Protein AF-A0A0V0ZV64-F1 (afdb_monomer)

Sequence (110 aa):
MDPNPSVPPKVDTDSDESIGQSPQPSAKTSPEELRRPLRNRFPNRNIFNSDFLLFQAQVREQSDPISYEEAVNRPDAKEWLKAINEELASHRENQSWEPAVLPPHKKAIK

Structure (mmCIF, N/CA/C/O backbone):
data_AF-A0A0V0ZV64-F1
#
_entry.id   AF-A0A0V0ZV64-F1
#
loop_
_atom_site.group_PDB
_atom_site.id
_atom_site.type_symbol
_atom_site.label_atom_id
_atom_site.label_alt_id
_atom_site.label_comp_id
_atom_site.label_asym_id
_atom_site.label_entity_id
_atom_site.label_seq_id
_atom_site.pdbx_PDB_ins_code
_atom_site.Cartn_x
_atom_site.Cartn_y
_atom_site.Cartn_z
_atom_site.occupancy
_atom_site.B_iso_or_equiv
_atom_site.auth_seq_id
_atom_site.auth_comp_id
_atom_site.auth_asym_id
_atom_site.auth_atom_id
_atom_site.pdbx_PDB_model_num
ATOM 1 N N . MET A 1 1 ? 70.445 14.990 29.273 1.00 47.34 1 MET A N 1
ATOM 2 C CA . MET A 1 1 ? 69.051 14.836 29.760 1.00 47.34 1 MET A CA 1
ATOM 3 C C . MET A 1 1 ? 68.648 13.450 29.318 1.00 47.34 1 MET A C 1
ATOM 5 O O . MET A 1 1 ? 68.118 13.276 28.229 1.00 47.34 1 MET A O 1
ATOM 9 N N . ASP A 1 2 ? 69.093 12.475 30.098 1.00 42.00 2 ASP A N 1
ATOM 10 C CA . ASP A 1 2 ? 69.298 11.084 29.685 1.00 42.00 2 ASP A CA 1
ATOM 11 C C . ASP A 1 2 ? 68.324 10.168 30.465 1.00 42.00 2 ASP A C 1
ATOM 13 O O . ASP A 1 2 ? 67.618 10.649 31.352 1.00 42.00 2 ASP A O 1
ATOM 17 N N . PRO A 1 3 ? 68.193 8.878 30.119 1.00 50.47 3 PRO A N 1
ATOM 18 C CA . PRO A 1 3 ? 67.095 8.397 29.290 1.00 50.47 3 PRO A CA 1
ATOM 19 C C . PRO A 1 3 ? 66.360 7.210 29.957 1.00 50.47 3 PRO A C 1
ATOM 21 O O . PRO A 1 3 ? 66.758 6.694 30.996 1.00 50.47 3 PRO A O 1
ATOM 24 N N . ASN A 1 4 ? 65.283 6.735 29.332 1.00 48.31 4 ASN A N 1
ATOM 25 C CA . ASN A 1 4 ? 64.759 5.369 29.529 1.00 48.31 4 ASN A CA 1
ATOM 26 C C . ASN A 1 4 ? 65.832 4.356 29.038 1.00 48.31 4 ASN A C 1
ATOM 28 O O . ASN A 1 4 ? 66.405 4.673 27.987 1.00 48.31 4 ASN A O 1
ATOM 32 N N . PRO A 1 5 ? 66.144 3.190 29.677 1.00 54.75 5 PRO A N 1
ATOM 33 C CA . PRO A 1 5 ? 65.243 2.012 29.762 1.00 54.75 5 PRO A CA 1
ATOM 34 C C . PRO A 1 5 ? 65.455 0.976 30.925 1.00 54.75 5 PRO A C 1
ATOM 36 O O . PRO A 1 5 ? 66.456 0.989 31.629 1.00 54.75 5 PRO A O 1
ATOM 39 N N . SER A 1 6 ? 64.528 0.001 31.020 1.00 43.72 6 SER A N 1
ATOM 40 C CA . SER A 1 6 ? 64.681 -1.421 31.461 1.00 43.72 6 SER A CA 1
ATOM 41 C C . SER A 1 6 ? 64.992 -1.841 32.932 1.00 43.72 6 SER A C 1
ATOM 43 O O . SER A 1 6 ? 66.140 -1.903 33.344 1.00 43.72 6 SER A O 1
ATOM 45 N N . VAL A 1 7 ? 63.932 -2.242 33.668 1.00 50.00 7 VAL A N 1
ATOM 46 C CA . VAL A 1 7 ? 63.630 -3.511 34.430 1.00 50.00 7 VAL A CA 1
ATOM 47 C C . VAL A 1 7 ? 64.783 -4.531 34.704 1.00 50.00 7 VAL A C 1
ATOM 49 O O . VAL A 1 7 ? 65.562 -4.754 33.780 1.00 50.00 7 VAL A O 1
ATOM 52 N N . PRO A 1 8 ? 64.745 -5.425 35.744 1.00 66.38 8 PRO A N 1
ATOM 53 C CA . PRO A 1 8 ? 64.542 -5.385 37.224 1.00 66.38 8 PRO A CA 1
ATOM 54 C C . PRO A 1 8 ? 65.747 -6.091 37.970 1.00 66.38 8 PRO A C 1
ATOM 56 O O . PRO A 1 8 ? 66.745 -6.349 37.298 1.00 66.38 8 PRO A O 1
ATOM 59 N N . PRO A 1 9 ? 65.754 -6.451 39.290 1.00 50.19 9 PRO A N 1
ATOM 60 C CA . PRO A 1 9 ? 65.175 -7.735 39.753 1.00 50.19 9 PRO A CA 1
ATOM 61 C C . PRO A 1 9 ? 64.731 -7.820 41.246 1.00 50.19 9 PRO A C 1
ATOM 63 O O . PRO A 1 9 ? 64.884 -6.904 42.047 1.00 50.19 9 PRO A O 1
ATOM 66 N N . LYS A 1 10 ? 64.150 -8.988 41.553 1.00 52.50 10 LYS A N 1
ATOM 67 C CA . LYS A 1 10 ? 63.646 -9.562 42.816 1.00 52.50 10 LYS A CA 1
ATOM 68 C C . LYS A 1 10 ? 64.667 -9.599 43.965 1.00 52.50 10 LYS A C 1
ATOM 70 O O . LYS A 1 10 ? 65.838 -9.818 43.684 1.00 52.50 10 LYS A O 1
ATOM 75 N N . VAL A 1 11 ? 64.194 -9.592 45.217 1.00 53.03 11 VAL A N 1
ATOM 76 C CA . VAL A 1 11 ? 64.730 -10.466 46.284 1.00 53.03 11 VAL A CA 1
ATOM 77 C C . VAL A 1 11 ? 63.724 -10.648 47.420 1.00 53.03 11 VAL A C 1
ATOM 79 O O . VAL A 1 11 ? 63.108 -9.70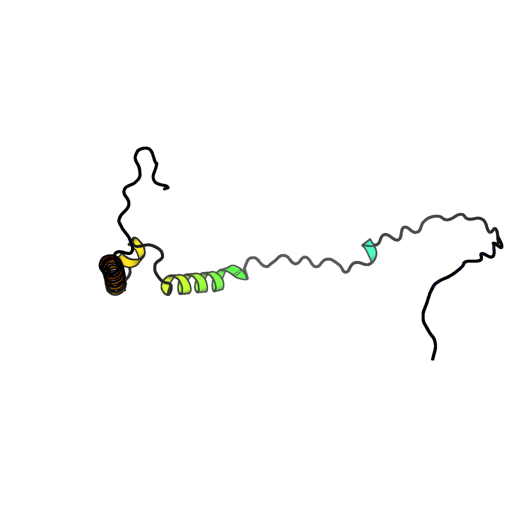0 47.901 1.00 53.03 11 VAL A O 1
ATOM 82 N N . ASP A 1 12 ? 63.586 -11.914 47.784 1.00 54.44 12 ASP A N 1
ATOM 83 C CA . ASP A 1 12 ? 62.734 -12.505 48.799 1.00 54.44 12 ASP A CA 1
ATOM 84 C C . ASP A 1 12 ? 63.301 -12.293 50.216 1.00 54.44 12 ASP A C 1
ATOM 86 O O . ASP A 1 12 ? 64.516 -12.275 50.418 1.00 54.44 12 A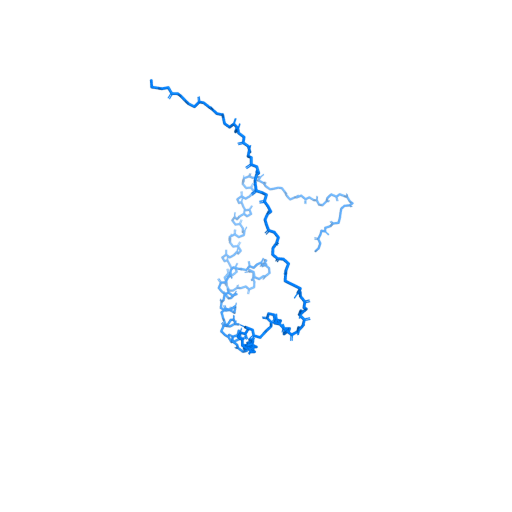SP A O 1
ATOM 90 N N . THR A 1 13 ? 62.440 -12.154 51.224 1.00 48.56 13 THR A N 1
ATOM 91 C CA . THR A 1 13 ? 62.774 -12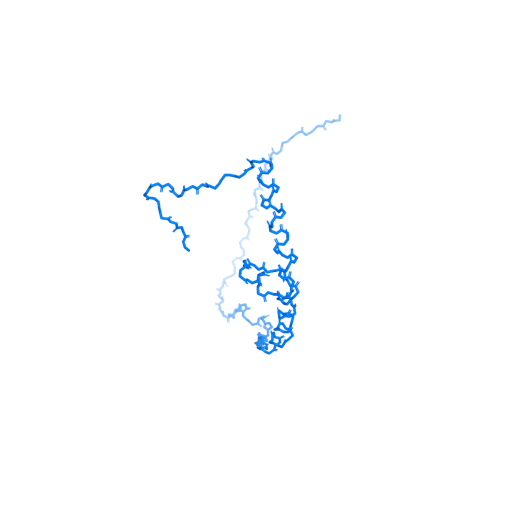.432 52.639 1.00 48.56 13 THR A CA 1
ATOM 92 C C . THR A 1 13 ? 61.459 -12.784 53.334 1.00 48.56 13 THR A C 1
ATOM 94 O O . THR A 1 13 ? 60.592 -11.933 53.497 1.00 48.56 13 THR A O 1
ATOM 97 N N . ASP A 1 14 ? 61.087 -14.058 53.300 1.00 37.75 14 ASP A N 1
ATOM 98 C CA . ASP A 1 14 ? 61.396 -15.104 54.287 1.00 37.75 14 ASP A CA 1
ATOM 99 C C . ASP A 1 14 ? 60.642 -14.911 55.613 1.00 37.75 14 ASP A C 1
ATOM 101 O O . ASP A 1 14 ? 60.977 -14.074 56.446 1.00 37.75 14 ASP A O 1
ATOM 105 N N . SER A 1 15 ? 59.540 -15.655 55.694 1.00 50.09 15 SER A N 1
ATOM 106 C CA . SER A 1 15 ? 59.083 -16.463 56.824 1.00 50.09 15 SER A CA 1
ATOM 107 C C . SER A 1 15 ? 59.537 -16.048 58.231 1.00 50.09 15 SER A C 1
ATOM 109 O O . SER A 1 15 ? 60.678 -16.278 58.618 1.00 50.09 15 SER A O 1
ATOM 111 N N . ASP A 1 16 ? 58.582 -15.618 59.060 1.00 46.97 16 ASP A N 1
ATOM 112 C CA . ASP A 1 16 ? 58.548 -16.114 60.436 1.00 46.97 16 ASP A CA 1
ATOM 113 C C . ASP A 1 16 ? 57.158 -16.678 60.742 1.00 46.97 16 ASP A C 1
ATOM 115 O O . ASP A 1 16 ? 56.112 -16.057 60.529 1.00 46.97 16 ASP A O 1
ATOM 119 N N . GLU A 1 17 ? 57.187 -17.933 61.154 1.00 41.38 17 GLU A N 1
ATOM 120 C CA . GLU A 1 17 ? 56.080 -18.834 61.384 1.00 41.38 17 GLU A CA 1
ATOM 121 C C . GLU A 1 17 ? 55.633 -18.661 62.838 1.00 41.38 17 GLU A C 1
ATOM 123 O O . GLU A 1 17 ? 56.276 -19.151 63.761 1.00 41.38 17 GLU A O 1
ATOM 128 N N . SER A 1 18 ? 54.502 -17.991 63.076 1.00 43.94 18 SER A N 1
ATOM 129 C CA . SER A 1 18 ? 53.805 -18.136 64.357 1.00 43.94 18 SER A CA 1
ATOM 130 C C . SER A 1 18 ? 52.713 -19.188 64.201 1.00 43.94 18 SER A C 1
ATOM 132 O O . SER A 1 18 ? 51.600 -18.912 63.750 1.00 43.94 18 SER A O 1
ATOM 134 N N . ILE A 1 19 ? 53.069 -20.429 64.543 1.00 45.75 19 ILE A N 1
ATOM 135 C CA . ILE A 1 19 ? 52.133 -21.538 64.721 1.00 45.75 19 ILE A CA 1
ATOM 136 C C . ILE A 1 19 ? 51.121 -21.167 65.812 1.00 45.75 19 ILE A C 1
ATOM 138 O O . ILE A 1 19 ? 51.453 -21.060 66.991 1.00 45.75 19 ILE A O 1
ATOM 142 N N . GLY A 1 20 ? 49.856 -21.068 65.413 1.00 37.91 20 GLY A N 1
ATOM 143 C CA . GLY A 1 20 ? 48.698 -21.122 66.297 1.00 37.91 20 GLY A CA 1
ATOM 144 C C . GLY A 1 20 ? 47.624 -21.997 65.658 1.00 37.91 20 GLY A C 1
ATOM 145 O O . GLY A 1 20 ? 46.958 -21.583 64.715 1.00 37.91 20 GLY A O 1
ATOM 146 N N . GLN A 1 21 ? 47.500 -23.232 66.140 1.00 37.16 21 GLN A N 1
ATOM 147 C CA . GLN A 1 21 ? 46.541 -24.251 65.704 1.00 37.16 21 GLN A CA 1
ATOM 148 C C . GLN A 1 21 ? 45.091 -23.743 65.567 1.00 37.16 21 GLN A C 1
ATOM 150 O O . GLN A 1 21 ? 44.513 -23.188 66.497 1.00 37.16 21 GLN A O 1
ATOM 155 N N . SER A 1 22 ? 44.487 -24.050 64.414 1.00 44.38 22 SER A N 1
ATOM 156 C CA . SER A 1 22 ? 43.033 -24.111 64.177 1.00 44.38 22 SER A CA 1
ATOM 157 C C . SER A 1 22 ? 42.396 -25.206 65.060 1.00 44.38 22 SER A C 1
ATOM 159 O O . SER A 1 22 ? 43.077 -26.196 65.349 1.00 44.38 22 SER A O 1
ATOM 161 N N . PRO A 1 23 ? 41.118 -25.094 65.483 1.00 41.03 23 PRO A N 1
ATOM 162 C CA . PRO A 1 23 ? 40.015 -25.481 64.596 1.00 41.03 23 PRO A CA 1
ATOM 163 C C . PRO A 1 23 ? 38.787 -24.550 64.643 1.00 41.03 23 PRO A C 1
ATOM 165 O O . PRO A 1 23 ? 38.218 -24.260 65.693 1.00 41.03 23 PRO A O 1
ATOM 168 N N . GLN A 1 24 ? 38.299 -24.186 63.456 1.00 45.62 24 GLN A N 1
ATOM 169 C CA . GLN A 1 24 ? 36.895 -23.819 63.217 1.00 45.62 24 GLN A CA 1
ATOM 170 C C . GLN A 1 24 ? 35.969 -24.997 63.625 1.00 45.62 24 GLN A C 1
ATOM 172 O O . GLN A 1 24 ? 36.416 -26.146 63.562 1.00 45.62 24 GLN A O 1
ATOM 177 N N . PRO A 1 25 ? 34.669 -24.787 63.940 1.00 48.06 25 PRO A N 1
ATOM 178 C CA . PRO A 1 25 ? 33.720 -24.742 62.822 1.00 48.06 25 PRO A CA 1
ATOM 179 C C . PRO A 1 25 ? 32.432 -23.911 63.015 1.00 48.06 25 PRO A C 1
ATOM 181 O O . PRO A 1 25 ? 31.882 -23.763 64.099 1.00 48.06 25 PRO A O 1
ATOM 184 N N . SER A 1 26 ? 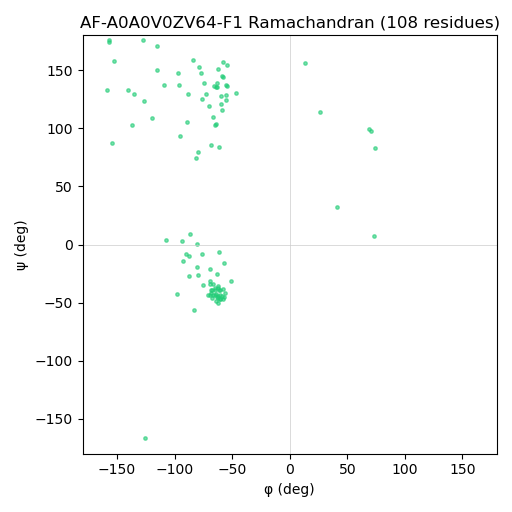31.873 -23.545 61.857 1.00 49.72 26 SER A N 1
ATOM 185 C CA . SER A 1 26 ? 30.440 -23.354 61.584 1.00 49.72 26 SER A CA 1
ATOM 186 C C . SER A 1 26 ? 29.738 -22.109 62.131 1.00 49.72 26 SER A C 1
ATOM 188 O O . SER A 1 26 ? 28.916 -22.180 63.037 1.00 49.72 26 SER A O 1
ATOM 190 N N . ALA A 1 27 ? 29.864 -21.010 61.390 1.00 49.34 27 ALA A N 1
ATOM 191 C CA . ALA A 1 27 ? 28.681 -20.231 61.038 1.00 49.34 27 ALA A CA 1
ATOM 192 C C . ALA A 1 27 ? 28.590 -20.209 59.510 1.00 49.34 27 ALA A C 1
ATOM 194 O O . ALA A 1 27 ? 29.438 -19.639 58.827 1.00 49.34 27 ALA A O 1
ATOM 195 N N . LYS A 1 28 ? 27.599 -20.924 58.974 1.00 49.22 28 LYS A N 1
ATOM 196 C CA . LYS A 1 28 ? 27.270 -20.946 57.549 1.00 49.22 28 LYS A CA 1
ATOM 197 C C . LYS A 1 28 ? 26.718 -19.572 57.168 1.00 49.22 28 LYS A C 1
ATOM 199 O O . LYS A 1 28 ? 25.509 -19.382 57.174 1.00 49.22 28 LYS A O 1
ATOM 204 N N . THR A 1 29 ? 27.574 -18.611 56.844 1.00 53.22 29 THR A N 1
ATOM 205 C CA . THR A 1 29 ? 27.139 -17.351 56.232 1.00 53.22 29 THR A CA 1
ATOM 206 C C . THR A 1 29 ? 26.900 -17.593 54.746 1.00 53.22 29 THR A C 1
ATOM 208 O O . THR A 1 29 ? 27.737 -17.339 53.883 1.00 53.22 29 THR A O 1
ATOM 211 N N . SER A 1 30 ? 25.736 -18.174 54.456 1.00 58.34 30 SER A N 1
ATOM 212 C CA . SER A 1 30 ? 25.195 -18.230 53.102 1.00 58.34 30 SER A CA 1
ATOM 213 C C . SER A 1 30 ? 24.866 -16.801 52.637 1.00 58.34 30 SER A C 1
ATOM 215 O O . SER A 1 30 ? 24.258 -16.055 53.405 1.00 58.34 30 SER A O 1
ATOM 217 N N . PRO A 1 31 ? 25.186 -16.402 51.392 1.00 57.38 31 PRO A N 1
ATOM 218 C CA . PRO A 1 31 ? 24.853 -15.077 50.847 1.00 57.38 31 PRO A CA 1
ATOM 219 C C . PRO A 1 31 ? 23.345 -14.769 50.770 1.00 57.38 31 PRO A C 1
ATOM 221 O O . PRO A 1 31 ? 22.957 -13.665 50.388 1.00 57.38 31 PRO A O 1
ATOM 224 N N . GLU A 1 32 ? 22.493 -15.751 51.070 1.00 57.97 32 GLU A N 1
ATOM 225 C CA . GLU A 1 32 ? 21.043 -15.686 50.888 1.00 57.97 32 GLU A CA 1
ATOM 226 C C . GLU A 1 32 ? 20.356 -14.709 51.862 1.00 57.97 32 GLU A C 1
ATOM 228 O O . GLU A 1 32 ? 19.394 -14.044 51.483 1.00 57.97 32 GLU A O 1
ATOM 233 N N . GLU A 1 33 ? 20.880 -14.535 53.080 1.00 58.00 33 GLU A N 1
ATOM 234 C CA . GLU A 1 33 ? 20.241 -13.713 54.129 1.00 58.00 33 GLU A CA 1
ATOM 235 C C . GLU A 1 33 ? 20.388 -12.192 53.925 1.00 58.00 33 GLU A C 1
ATOM 237 O O . GLU A 1 33 ? 19.736 -11.406 54.609 1.00 58.00 33 GLU A O 1
ATOM 242 N N . LEU A 1 34 ? 21.191 -11.752 52.950 1.00 56.09 34 LEU A N 1
ATOM 243 C CA . LEU A 1 34 ? 21.402 -10.330 52.633 1.00 56.09 34 LEU A CA 1
ATOM 244 C C . LEU A 1 34 ? 20.461 -9.804 51.536 1.00 56.09 34 LEU A C 1
ATOM 246 O O . LEU A 1 34 ? 20.567 -8.647 51.111 1.00 56.09 34 LEU A O 1
ATOM 250 N N . ARG A 1 35 ? 19.535 -10.634 51.037 1.00 69.31 35 ARG A N 1
ATOM 251 C CA . ARG A 1 35 ? 18.626 -10.242 49.956 1.00 69.31 35 ARG A CA 1
ATOM 252 C C . ARG A 1 35 ? 17.356 -9.589 50.488 1.00 69.31 35 ARG A C 1
ATOM 254 O O . ARG A 1 35 ? 16.642 -10.121 51.330 1.00 69.31 35 ARG A O 1
ATOM 261 N N . ARG A 1 36 ? 17.040 -8.420 49.921 1.00 72.19 36 ARG A N 1
ATOM 262 C CA . ARG A 1 36 ? 15.743 -7.754 50.099 1.00 72.19 36 ARG A CA 1
ATOM 263 C C . ARG A 1 36 ? 14.625 -8.726 49.689 1.00 72.19 36 ARG A C 1
ATOM 265 O O . ARG A 1 36 ? 14.777 -9.358 48.642 1.00 72.19 36 ARG A O 1
ATOM 272 N N . PRO A 1 37 ? 13.514 -8.825 50.444 1.00 74.94 37 PRO A N 1
ATOM 273 C CA . PRO A 1 37 ? 12.434 -9.747 50.118 1.00 74.94 37 PRO A CA 1
ATOM 274 C C . PRO A 1 37 ? 11.940 -9.491 48.695 1.00 74.94 37 PRO A C 1
ATOM 276 O O . PRO A 1 37 ? 11.653 -8.349 48.311 1.00 74.94 37 PRO A O 1
ATOM 279 N N . LEU A 1 38 ? 11.883 -10.562 47.903 1.00 73.44 38 LEU A N 1
ATOM 280 C CA . LEU A 1 38 ? 11.433 -10.515 46.522 1.00 73.44 38 LEU A CA 1
ATOM 281 C C . LEU A 1 38 ? 9.958 -10.096 46.537 1.00 73.44 38 LEU A C 1
ATOM 283 O O . LEU A 1 38 ? 9.077 -10.868 46.904 1.00 73.44 38 LEU A O 1
ATOM 287 N N . ARG A 1 39 ? 9.670 -8.834 46.199 1.00 72.44 39 ARG A N 1
ATOM 288 C CA . ARG A 1 39 ? 8.285 -8.401 45.994 1.00 72.44 39 ARG A CA 1
ATOM 289 C C . ARG A 1 39 ? 7.716 -9.253 44.865 1.00 72.44 39 ARG A C 1
ATOM 291 O O . ARG A 1 39 ? 8.244 -9.186 43.756 1.00 72.44 39 ARG A O 1
ATOM 298 N N . ASN A 1 40 ? 6.634 -9.988 45.130 1.00 70.81 40 ASN A N 1
ATOM 299 C CA . ASN A 1 40 ? 5.829 -10.638 44.097 1.00 70.81 40 ASN A CA 1
ATOM 300 C C . ASN A 1 40 ? 5.254 -9.563 43.163 1.00 70.81 40 ASN A C 1
ATOM 302 O O . ASN A 1 40 ? 4.139 -9.077 43.342 1.00 70.81 40 ASN A O 1
ATOM 306 N N . ARG A 1 41 ? 6.045 -9.150 42.171 1.00 66.81 41 ARG A N 1
ATOM 307 C CA . ARG A 1 41 ? 5.601 -8.323 41.054 1.00 66.81 41 ARG A CA 1
ATOM 308 C C . ARG A 1 41 ? 4.937 -9.248 40.046 1.00 66.81 41 ARG A C 1
ATOM 310 O O . ARG A 1 41 ? 5.522 -9.565 39.017 1.00 66.81 41 ARG A O 1
ATOM 317 N N . PHE A 1 42 ? 3.727 -9.703 40.349 1.00 66.88 42 PHE A N 1
ATOM 318 C CA . PHE A 1 42 ? 2.883 -10.227 39.286 1.00 66.88 42 PHE A CA 1
ATOM 319 C C . PHE A 1 42 ? 2.456 -9.034 38.427 1.00 66.88 42 PHE A C 1
ATOM 321 O O . PHE A 1 42 ? 1.860 -8.096 38.967 1.00 66.88 42 PHE A O 1
ATOM 328 N N . PRO A 1 43 ? 2.793 -9.004 37.125 1.00 65.69 43 PRO A N 1
ATOM 329 C CA . PRO A 1 43 ? 2.293 -7.958 36.252 1.00 65.69 43 PRO A CA 1
ATOM 330 C C . PRO A 1 43 ? 0.768 -8.038 36.259 1.00 65.69 43 PRO A C 1
ATOM 332 O O . PRO A 1 43 ? 0.178 -9.104 36.068 1.00 65.69 43 PRO A O 1
ATOM 335 N N . ASN A 1 44 ? 0.123 -6.910 36.537 1.00 65.38 44 ASN A N 1
ATOM 336 C CA . ASN A 1 44 ? -1.325 -6.839 36.545 1.00 65.38 44 ASN A CA 1
ATOM 337 C C . ASN A 1 44 ? -1.805 -7.052 35.099 1.00 65.38 44 ASN A C 1
ATOM 339 O O . ASN A 1 44 ? -1.569 -6.204 34.238 1.00 65.38 44 ASN A O 1
ATOM 343 N N . ARG A 1 45 ? -2.433 -8.206 34.821 1.00 63.81 45 ARG A N 1
ATOM 344 C CA . ARG A 1 45 ? -2.864 -8.619 33.467 1.00 63.81 45 ARG A CA 1
ATOM 345 C C . ARG A 1 45 ? -3.797 -7.611 32.790 1.00 63.81 45 ARG A C 1
ATOM 347 O O . ARG A 1 45 ? -3.957 -7.704 31.583 1.00 63.81 45 ARG A O 1
ATOM 354 N N . ASN A 1 46 ? -4.383 -6.672 33.539 1.00 65.19 46 ASN A N 1
ATOM 355 C CA . ASN A 1 46 ? -5.319 -5.660 33.044 1.00 65.19 46 ASN A CA 1
ATOM 356 C C . ASN A 1 46 ? -4.688 -4.341 32.576 1.00 65.19 46 ASN A C 1
ATOM 358 O O . ASN A 1 46 ? -5.396 -3.541 31.979 1.00 65.19 46 ASN A O 1
ATOM 362 N N . ILE A 1 47 ? -3.389 -4.104 32.790 1.00 59.09 47 ILE A N 1
ATOM 363 C CA . ILE A 1 47 ? -2.746 -2.832 32.393 1.00 59.09 47 ILE A CA 1
ATOM 364 C C . ILE A 1 47 ? -2.634 -2.685 30.864 1.00 59.09 47 ILE A C 1
ATOM 366 O O . ILE A 1 47 ? -2.538 -1.575 30.357 1.00 59.09 47 ILE A O 1
ATOM 370 N N . PHE A 1 48 ? -2.686 -3.791 30.118 1.00 56.75 48 PHE A N 1
ATOM 371 C CA . PHE A 1 48 ? -2.434 -3.801 28.674 1.00 56.75 48 PHE A CA 1
ATOM 372 C C . PHE A 1 48 ? -3.680 -4.004 27.804 1.00 56.75 48 PHE A C 1
ATOM 374 O O . PHE A 1 48 ? -3.537 -4.127 26.594 1.00 56.75 48 PHE A O 1
ATOM 381 N N . ASN A 1 49 ? -4.889 -4.073 28.372 1.00 66.44 49 ASN A N 1
ATOM 382 C CA . ASN A 1 49 ? -6.015 -4.633 27.614 1.00 66.44 49 ASN A CA 1
ATOM 383 C C . ASN A 1 49 ? -6.922 -3.595 26.950 1.00 66.44 49 ASN A C 1
ATOM 385 O O . ASN A 1 49 ? -7.310 -3.815 25.815 1.00 66.44 49 ASN A O 1
ATOM 389 N N . SER A 1 50 ? -7.288 -2.482 27.591 1.00 74.56 50 SER A N 1
ATOM 390 C CA . SER A 1 50 ? -8.250 -1.547 26.977 1.00 74.56 50 SER A CA 1
ATOM 391 C C . SER A 1 50 ? -7.580 -0.586 26.000 1.00 74.56 50 SER A C 1
ATOM 393 O O . SER A 1 50 ? -7.934 -0.527 24.824 1.00 74.56 50 SER A O 1
ATOM 395 N N . ASP A 1 51 ? -6.579 0.140 26.484 1.00 81.00 51 ASP A N 1
ATOM 396 C CA . ASP A 1 51 ? -6.059 1.315 25.783 1.00 81.00 51 ASP A CA 1
ATOM 397 C C . ASP A 1 51 ? -5.200 0.901 24.589 1.00 81.00 51 ASP A C 1
ATOM 399 O O . ASP A 1 51 ? -5.239 1.523 23.531 1.00 81.00 51 ASP A O 1
ATOM 403 N N . PHE A 1 52 ? -4.479 -0.212 24.730 1.00 82.44 52 PHE A N 1
ATOM 404 C CA . PHE A 1 52 ? -3.698 -0.798 23.648 1.00 82.44 52 PHE A CA 1
ATOM 405 C C . PHE A 1 52 ? -4.584 -1.344 22.521 1.00 82.44 52 PHE A C 1
ATOM 407 O O . PHE A 1 52 ? -4.246 -1.175 21.351 1.00 82.44 52 PHE A O 1
ATOM 414 N N . LEU A 1 53 ? -5.725 -1.967 22.847 1.00 84.00 53 LEU A N 1
ATOM 415 C CA . LEU A 1 53 ? -6.667 -2.447 21.832 1.00 84.00 53 LEU A CA 1
ATOM 416 C C . LEU A 1 53 ? -7.336 -1.280 21.100 1.00 84.00 53 LEU A C 1
ATOM 418 O O . LEU A 1 53 ? -7.440 -1.321 19.876 1.00 84.00 53 LEU A O 1
ATOM 422 N N . LEU A 1 54 ? -7.721 -0.225 21.826 1.00 85.25 54 LEU A N 1
ATOM 423 C CA . LEU A 1 54 ? -8.273 0.990 21.227 1.00 85.25 54 LEU A CA 1
ATOM 424 C C . LEU A 1 54 ? -7.256 1.675 20.304 1.00 85.25 54 LEU A C 1
ATOM 426 O O . LEU A 1 54 ? -7.581 2.008 19.168 1.00 85.25 54 LEU A O 1
ATOM 430 N N . PHE A 1 55 ? -6.009 1.820 20.760 1.00 86.81 55 PHE A N 1
ATOM 431 C CA . PHE A 1 55 ? -4.916 2.344 19.943 1.00 86.81 55 PHE A CA 1
ATOM 432 C C . PHE A 1 55 ? -4.700 1.503 18.681 1.00 86.81 55 PHE A C 1
ATOM 434 O O . PHE A 1 55 ? -4.604 2.047 17.587 1.00 86.81 55 PHE A O 1
ATOM 441 N N . GLN A 1 56 ? -4.658 0.176 18.805 1.00 84.88 56 GLN A N 1
ATOM 442 C CA . GLN A 1 56 ? -4.431 -0.699 17.659 1.00 84.88 56 GLN A CA 1
ATOM 443 C C . GLN A 1 56 ? -5.574 -0.635 16.636 1.00 84.88 56 GLN A C 1
ATOM 445 O O . GLN A 1 56 ? -5.308 -0.676 15.436 1.00 84.88 56 GLN A O 1
ATOM 450 N N . ALA A 1 57 ? -6.823 -0.514 17.092 1.00 81.69 57 ALA A N 1
ATOM 451 C CA . ALA A 1 57 ? -7.974 -0.326 16.212 1.00 81.69 57 ALA A CA 1
ATOM 452 C C . ALA A 1 57 ? -7.884 1.009 15.457 1.00 81.69 57 ALA A C 1
ATOM 454 O O . ALA A 1 57 ? -7.960 1.020 14.231 1.00 81.69 57 ALA A O 1
ATOM 455 N N . GLN A 1 58 ? -7.604 2.103 16.172 1.00 84.25 58 GLN A N 1
ATOM 456 C CA . GLN A 1 58 ? -7.400 3.429 15.582 1.00 84.25 58 GLN A CA 1
ATOM 457 C C . GLN A 1 58 ? -6.278 3.417 14.531 1.00 84.25 58 GLN A C 1
ATOM 459 O O . GLN A 1 58 ? -6.438 3.953 13.438 1.00 84.25 58 GLN A O 1
ATOM 464 N N . VAL A 1 59 ? -5.144 2.781 14.846 1.00 84.50 59 VAL A N 1
ATOM 465 C CA . VAL A 1 59 ? -3.999 2.686 13.931 1.00 84.50 59 VAL A CA 1
ATOM 466 C C . VAL A 1 59 ? -4.357 1.889 12.682 1.00 84.50 59 VAL A C 1
ATOM 468 O O . VAL A 1 59 ? -3.996 2.320 11.599 1.00 84.50 59 VAL A O 1
ATOM 471 N N . ARG A 1 60 ? -5.083 0.771 12.801 1.00 77.88 60 ARG A N 1
ATOM 472 C CA . ARG A 1 60 ? -5.509 -0.030 11.637 1.00 77.88 60 ARG A CA 1
ATOM 473 C C . ARG A 1 60 ? -6.506 0.701 10.739 1.00 77.88 60 ARG A C 1
ATOM 475 O O . ARG A 1 60 ? -6.494 0.515 9.527 1.00 77.88 60 ARG A O 1
ATOM 482 N N . GLU A 1 61 ? -7.380 1.521 11.315 1.00 77.50 61 GLU A N 1
ATOM 483 C CA . GLU A 1 61 ? -8.300 2.338 10.520 1.00 77.50 61 GLU A CA 1
ATOM 484 C C . GLU A 1 61 ? -7.571 3.447 9.761 1.00 77.50 6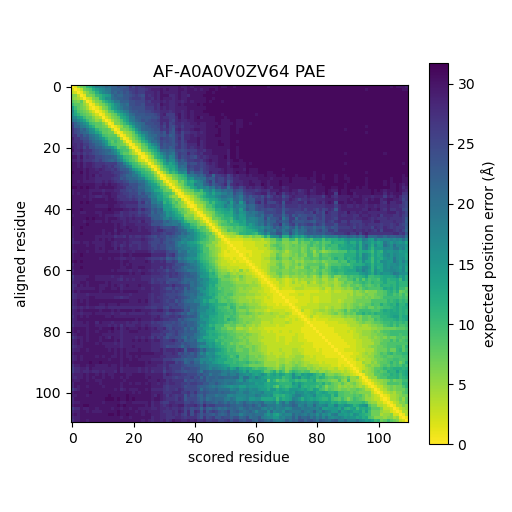1 GLU A C 1
ATOM 486 O O . GLU A 1 61 ? -7.964 3.768 8.642 1.00 77.50 61 GLU A O 1
ATOM 491 N N . GLN A 1 62 ? -6.508 4.006 10.338 1.00 79.12 62 GLN A N 1
ATOM 492 C CA . GLN A 1 62 ? -5.740 5.102 9.742 1.00 79.12 62 GLN A CA 1
ATOM 493 C C . GLN A 1 62 ? -4.541 4.642 8.904 1.00 79.12 62 GLN A C 1
ATOM 495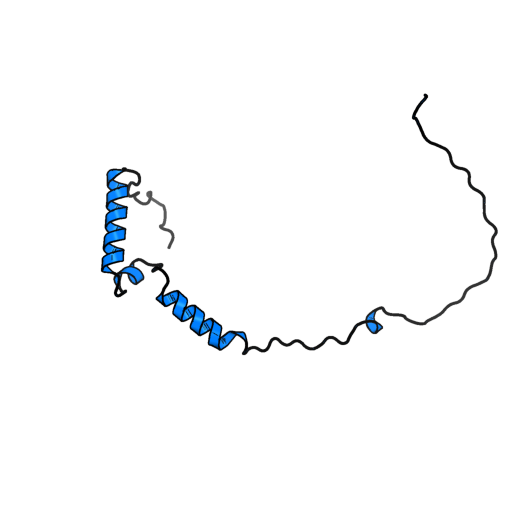 O O . GLN A 1 62 ? -3.969 5.455 8.185 1.00 79.12 62 GLN A O 1
ATOM 500 N N . SER A 1 63 ? -4.133 3.379 9.013 1.00 85.75 63 SER A N 1
ATOM 501 C CA . SER A 1 63 ? -3.005 2.836 8.263 1.00 85.75 63 SER A CA 1
ATOM 502 C C . SER A 1 63 ? -3.380 2.499 6.828 1.00 85.75 63 SER A C 1
ATOM 504 O O . SER A 1 63 ? -4.517 2.115 6.542 1.00 85.75 63 SER A O 1
ATOM 506 N N . ASP A 1 64 ? -2.373 2.543 5.964 1.00 87.44 64 ASP A N 1
ATOM 507 C CA . ASP A 1 64 ? -2.476 2.102 4.580 1.00 87.44 64 ASP A CA 1
ATOM 508 C C . ASP A 1 64 ? -2.881 0.617 4.490 1.00 87.44 64 ASP A C 1
ATOM 510 O O . ASP A 1 64 ? -2.474 -0.196 5.332 1.00 87.44 64 ASP A O 1
ATOM 514 N N . PRO A 1 65 ? -3.673 0.242 3.469 1.00 86.50 65 PRO A N 1
ATOM 515 C CA . PRO A 1 65 ? -4.067 -1.138 3.244 1.00 86.50 65 PRO A CA 1
ATOM 516 C C . PRO A 1 65 ? -2.842 -1.994 2.916 1.00 86.50 65 PRO A C 1
ATOM 518 O O . PRO A 1 65 ? -1.998 -1.627 2.099 1.00 86.50 65 PRO A O 1
ATOM 521 N N . ILE A 1 66 ? -2.762 -3.175 3.525 1.00 87.19 66 ILE A N 1
ATOM 522 C CA . ILE A 1 66 ? -1.618 -4.083 3.332 1.00 87.19 66 ILE A CA 1
ATOM 523 C C . ILE A 1 66 ? -1.849 -4.986 2.113 1.00 87.19 66 ILE A C 1
ATOM 525 O O . ILE A 1 66 ? -0.905 -5.445 1.470 1.00 87.19 66 ILE A O 1
ATOM 529 N N . SER A 1 67 ? -3.117 -5.249 1.788 1.00 88.75 67 SER A N 1
ATOM 530 C CA . SER A 1 67 ? -3.529 -6.085 0.661 1.00 88.75 67 SER A CA 1
ATOM 531 C C . SER A 1 67 ? -4.282 -5.274 -0.388 1.00 88.75 67 SER A C 1
ATOM 533 O O . SER A 1 67 ? -5.019 -4.345 -0.064 1.00 88.75 67 SER A O 1
ATOM 535 N N . TYR A 1 68 ? -4.174 -5.694 -1.650 1.00 87.62 68 TYR A N 1
ATOM 536 C CA . TYR A 1 68 ? -4.983 -5.148 -2.739 1.00 87.62 68 TYR A CA 1
ATOM 537 C C . TYR A 1 68 ? -6.486 -5.268 -2.452 1.00 87.62 68 TYR A C 1
ATOM 539 O O . TYR A 1 68 ? -7.239 -4.324 -2.670 1.00 87.62 68 TYR A O 1
ATOM 547 N N . GLU A 1 69 ? -6.926 -6.407 -1.910 1.00 89.56 69 GLU A N 1
ATOM 548 C CA . GLU A 1 69 ? -8.338 -6.611 -1.564 1.00 89.56 69 GLU A CA 1
ATOM 549 C C . GLU A 1 69 ? -8.804 -5.620 -0.496 1.00 89.56 69 GLU A C 1
ATOM 551 O O . GLU A 1 69 ? -9.922 -5.116 -0.556 1.00 89.56 69 GLU A O 1
ATOM 556 N N . GLU A 1 70 ? -7.944 -5.306 0.471 1.00 88.62 70 GLU A N 1
ATOM 557 C CA . GLU A 1 70 ? -8.240 -4.303 1.489 1.00 88.62 70 GLU A CA 1
ATOM 558 C C . GLU A 1 70 ? -8.320 -2.911 0.858 1.00 88.62 70 GLU A C 1
ATOM 560 O O . GLU A 1 70 ? -9.297 -2.201 1.075 1.00 88.62 70 GLU A O 1
ATOM 565 N N . ALA A 1 71 ? -7.363 -2.559 -0.003 1.00 88.50 71 ALA A N 1
ATOM 566 C CA . ALA A 1 71 ? -7.342 -1.276 -0.697 1.00 88.50 71 ALA A CA 1
ATOM 567 C C . ALA A 1 71 ? -8.608 -1.035 -1.535 1.00 88.50 71 ALA A C 1
ATOM 569 O O . ALA A 1 71 ? -9.128 0.074 -1.555 1.00 88.50 71 ALA A O 1
ATOM 570 N N . VAL A 1 72 ? -9.137 -2.070 -2.195 1.00 89.50 72 VAL A N 1
ATOM 571 C CA . VAL A 1 72 ? -10.329 -1.958 -3.057 1.00 89.50 72 VAL A CA 1
ATOM 572 C C . VAL A 1 72 ? -11.642 -1.937 -2.267 1.00 89.50 72 VAL A C 1
ATOM 574 O O . VAL A 1 72 ? -12.626 -1.365 -2.732 1.00 89.50 72 VAL A O 1
ATOM 577 N N . ASN A 1 73 ? -11.675 -2.532 -1.074 1.00 87.69 73 ASN A N 1
ATOM 578 C CA . ASN A 1 73 ? -12.883 -2.594 -0.246 1.00 87.69 73 ASN A CA 1
ATOM 579 C C . ASN A 1 73 ? -13.069 -1.375 0.673 1.00 87.69 73 ASN A C 1
ATOM 581 O O . ASN A 1 73 ? -14.124 -1.228 1.294 1.00 87.69 73 ASN A O 1
ATOM 585 N N . ARG A 1 74 ? -12.064 -0.503 0.782 1.00 85.81 74 ARG A N 1
ATOM 586 C CA . ARG A 1 74 ? -12.114 0.696 1.622 1.00 85.81 74 ARG A CA 1
ATOM 587 C C . ARG A 1 74 ? -12.794 1.882 0.915 1.00 85.81 74 ARG A C 1
ATOM 589 O O . ARG A 1 74 ? -12.887 1.916 -0.312 1.00 85.81 74 ARG A O 1
ATOM 596 N N . PRO A 1 75 ? -13.292 2.885 1.662 1.00 86.19 75 PRO A N 1
ATOM 597 C CA . PRO A 1 75 ? -13.951 4.054 1.067 1.00 86.19 75 PRO A CA 1
ATOM 598 C C . PRO A 1 75 ? -13.023 4.906 0.181 1.00 86.19 75 PRO A C 1
ATOM 600 O O . PRO A 1 75 ? -13.492 5.572 -0.741 1.00 86.19 75 PRO A O 1
ATOM 603 N N . ASP A 1 76 ? -11.717 4.859 0.433 1.00 88.06 76 ASP A N 1
ATOM 604 C CA . ASP A 1 76 ? -10.641 5.519 -0.315 1.00 88.06 76 ASP A CA 1
ATOM 605 C C . ASP A 1 76 ? -10.133 4.686 -1.511 1.00 88.06 76 ASP A C 1
ATOM 607 O O . ASP A 1 76 ? -9.174 5.072 -2.178 1.00 88.06 76 ASP A O 1
ATOM 611 N N . ALA A 1 77 ? -10.808 3.583 -1.863 1.00 89.75 77 ALA A N 1
ATOM 612 C CA . ALA A 1 77 ? -10.399 2.673 -2.938 1.00 89.75 77 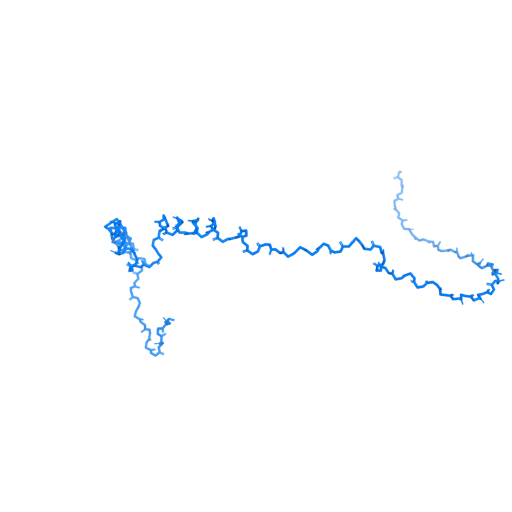ALA A CA 1
ATOM 613 C C . ALA A 1 77 ? -10.102 3.354 -4.277 1.00 89.75 77 ALA A C 1
ATOM 615 O O . ALA A 1 77 ? -9.253 2.897 -5.037 1.00 89.75 77 ALA A O 1
ATOM 616 N N . LYS A 1 78 ? -10.786 4.458 -4.593 1.00 91.81 78 LYS A N 1
ATOM 617 C CA . LYS A 1 78 ? -10.545 5.208 -5.834 1.00 91.81 78 LYS A CA 1
ATOM 618 C C . LYS A 1 78 ? -9.153 5.833 -5.872 1.00 91.81 78 LYS A C 1
ATOM 620 O O . LYS A 1 78 ? -8.535 5.846 -6.934 1.00 91.81 78 LYS A O 1
ATOM 625 N N . GLU A 1 79 ? -8.679 6.350 -4.743 1.00 91.94 79 GLU A N 1
ATOM 626 C CA . G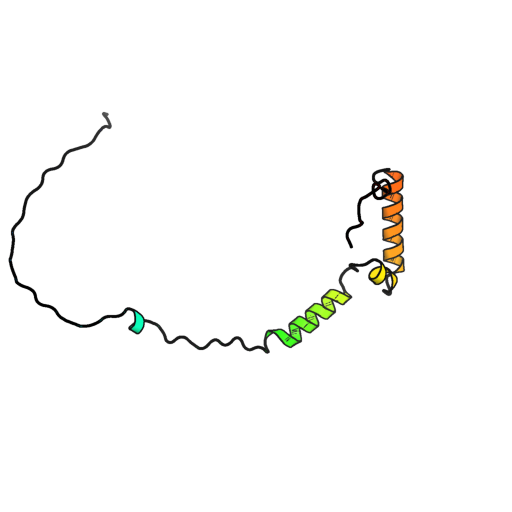LU A 1 79 ? -7.352 6.957 -4.635 1.00 91.94 79 GLU A CA 1
ATOM 627 C C . GLU A 1 79 ? -6.277 5.878 -4.717 1.00 91.94 79 GLU A C 1
ATOM 629 O O . GLU A 1 79 ? -5.344 6.006 -5.508 1.00 91.94 79 GLU A O 1
ATOM 634 N N . TRP A 1 80 ? -6.484 4.756 -4.023 1.00 93.44 80 TRP A N 1
ATOM 635 C CA . TRP A 1 80 ? -5.600 3.596 -4.114 1.00 93.44 80 TRP A CA 1
ATOM 636 C C . TRP A 1 80 ? -5.525 3.025 -5.528 1.00 93.44 80 TRP A C 1
ATOM 638 O O . TRP A 1 80 ? -4.435 2.813 -6.050 1.00 93.44 80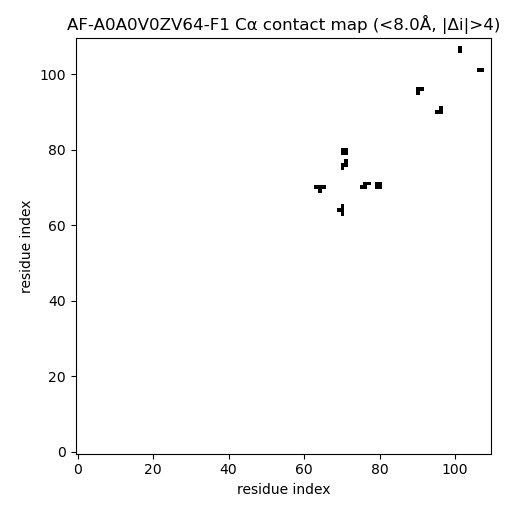 TRP A O 1
ATOM 648 N N . LEU A 1 81 ? -6.663 2.836 -6.199 1.00 92.69 81 LEU A N 1
ATOM 649 C CA . LEU A 1 81 ? -6.693 2.365 -7.585 1.00 92.69 81 LEU A CA 1
ATOM 650 C C . LEU A 1 81 ? -5.989 3.335 -8.532 1.00 92.69 81 LEU A C 1
ATOM 652 O O . LEU A 1 81 ? -5.298 2.899 -9.452 1.00 92.69 81 LEU A O 1
ATOM 656 N N . LYS A 1 82 ? -6.149 4.644 -8.320 1.00 94.44 82 LYS A N 1
ATOM 657 C CA . LYS A 1 82 ? -5.434 5.651 -9.102 1.00 94.44 82 LYS A CA 1
ATOM 658 C C . LYS A 1 82 ? -3.921 5.520 -8.902 1.00 94.44 82 LYS A C 1
ATOM 660 O O . LYS A 1 82 ? -3.213 5.413 -9.897 1.00 94.44 82 LYS A O 1
ATOM 665 N N . ALA A 1 83 ? -3.455 5.465 -7.656 1.00 92.62 83 ALA A N 1
ATOM 666 C CA . ALA A 1 83 ? -2.036 5.330 -7.332 1.00 92.62 83 ALA A CA 1
ATOM 667 C C . ALA A 1 83 ? -1.433 4.033 -7.900 1.00 92.62 83 ALA A C 1
ATOM 669 O O . ALA A 1 83 ? -0.374 4.063 -8.519 1.00 92.62 83 ALA A O 1
ATOM 670 N N . ILE A 1 84 ? -2.143 2.905 -7.778 1.00 91.44 84 ILE A N 1
ATOM 671 C CA . ILE A 1 84 ? -1.726 1.614 -8.348 1.00 91.44 84 ILE A CA 1
ATOM 672 C C . ILE A 1 84 ? -1.567 1.716 -9.870 1.00 91.44 84 ILE A C 1
ATOM 674 O O . ILE A 1 84 ? -0.587 1.227 -10.430 1.00 91.44 84 ILE A O 1
ATOM 678 N N . ASN A 1 85 ? -2.521 2.353 -10.550 1.00 92.31 85 ASN A N 1
ATOM 679 C CA . ASN A 1 85 ? -2.463 2.514 -12.000 1.00 92.31 85 ASN A CA 1
ATOM 680 C C . ASN A 1 85 ? -1.341 3.462 -12.442 1.00 92.31 85 ASN A C 1
ATOM 682 O O . ASN A 1 85 ? -0.695 3.191 -13.452 1.00 92.31 85 ASN A O 1
ATOM 686 N N . GLU A 1 86 ? -1.103 4.552 -11.707 1.00 93.69 86 GLU A N 1
ATOM 687 C CA . GLU A 1 86 ? 0.016 5.467 -11.965 1.00 93.69 86 GLU A CA 1
ATOM 688 C C . GLU A 1 86 ? 1.365 4.753 -11.810 1.00 93.69 86 GLU A C 1
ATOM 690 O O . GLU A 1 86 ? 2.213 4.864 -12.696 1.00 93.69 86 GLU A O 1
ATOM 695 N N . GLU A 1 87 ? 1.538 3.943 -10.764 1.00 89.75 87 GLU A N 1
ATOM 696 C CA . GLU A 1 87 ? 2.772 3.180 -10.553 1.00 89.75 87 GLU A CA 1
ATOM 697 C C . GLU A 1 87 ? 2.988 2.129 -11.656 1.00 89.75 87 GLU A C 1
ATOM 699 O O . GLU A 1 87 ? 4.073 2.024 -12.231 1.00 89.75 87 GLU A O 1
ATOM 704 N N . LEU A 1 88 ? 1.932 1.399 -12.043 1.00 89.12 88 LEU A N 1
ATOM 705 C CA . LEU A 1 88 ? 1.986 0.452 -13.165 1.00 89.12 88 LEU A CA 1
ATOM 706 C C . LEU A 1 88 ? 2.331 1.143 -14.493 1.00 89.12 88 LEU A C 1
ATOM 708 O O . LEU A 1 88 ? 3.087 0.593 -15.300 1.00 89.12 88 LEU A O 1
ATOM 712 N N . ALA A 1 89 ? 1.791 2.340 -14.733 1.00 88.94 89 ALA A N 1
ATOM 713 C CA . ALA A 1 89 ? 2.102 3.130 -15.918 1.00 88.94 89 ALA A CA 1
ATOM 714 C C . ALA A 1 89 ? 3.562 3.607 -15.911 1.00 88.94 89 ALA A C 1
ATOM 716 O O . ALA A 1 89 ? 4.242 3.467 -16.927 1.00 88.94 89 ALA A O 1
ATOM 717 N N . SER A 1 90 ? 4.059 4.073 -14.763 1.00 88.62 90 SER A N 1
ATOM 718 C CA . SER A 1 90 ? 5.453 4.487 -14.563 1.00 88.62 90 SER A CA 1
ATOM 719 C C . SER A 1 90 ? 6.433 3.338 -14.815 1.00 88.62 90 SER A C 1
ATOM 721 O O . SER A 1 90 ? 7.394 3.482 -15.572 1.00 88.62 90 SER A O 1
ATOM 723 N N . HIS A 1 91 ? 6.171 2.148 -14.265 1.00 87.38 91 HIS A N 1
ATOM 724 C CA . HIS A 1 91 ? 7.007 0.972 -14.525 1.00 87.38 91 HIS A CA 1
ATOM 725 C C . HIS A 1 91 ? 7.015 0.562 -15.998 1.00 87.38 91 HIS A C 1
ATOM 727 O O . HIS A 1 91 ? 8.054 0.125 -16.502 1.00 87.38 91 HIS A O 1
ATOM 733 N N . ARG A 1 92 ? 5.879 0.716 -16.689 1.00 84.50 92 ARG A N 1
ATOM 734 C CA . ARG A 1 92 ? 5.769 0.445 -18.124 1.00 84.50 92 ARG A CA 1
ATOM 735 C C . ARG A 1 92 ? 6.543 1.466 -18.956 1.00 84.50 92 ARG A C 1
ATOM 737 O O . ARG A 1 92 ? 7.214 1.063 -19.902 1.00 84.50 92 ARG A O 1
ATOM 744 N N . GLU A 1 93 ? 6.455 2.751 -18.619 1.00 85.81 93 GLU A N 1
ATOM 745 C CA . GLU A 1 93 ? 7.190 3.831 -19.292 1.00 85.81 93 GLU A CA 1
ATOM 746 C C . GLU A 1 93 ? 8.701 3.664 -19.116 1.00 85.81 93 GLU A C 1
ATOM 748 O O . GLU A 1 93 ? 9.451 3.699 -20.088 1.00 85.81 93 GLU A O 1
ATOM 753 N N . ASN A 1 94 ? 9.133 3.364 -17.893 1.00 85.69 94 ASN A N 1
ATOM 754 C CA . ASN A 1 94 ? 10.540 3.158 -17.571 1.00 85.69 94 ASN A CA 1
ATOM 755 C C . ASN A 1 94 ? 11.057 1.757 -17.950 1.00 85.69 94 ASN A C 1
ATOM 757 O O . ASN A 1 94 ? 12.211 1.449 -17.647 1.00 85.69 94 ASN A O 1
ATOM 761 N N . GLN A 1 95 ? 10.209 0.891 -18.534 1.00 79.62 95 GLN A N 1
ATOM 762 C CA . GLN A 1 95 ? 10.474 -0.525 -18.856 1.00 79.62 95 GLN A CA 1
ATOM 763 C C . GLN A 1 95 ? 11.251 -1.272 -17.759 1.00 79.62 95 GLN A C 1
ATOM 765 O O . GLN A 1 95 ? 12.070 -2.146 -18.027 1.00 79.62 95 GLN A O 1
ATOM 770 N N . SER A 1 96 ? 11.034 -0.889 -16.501 1.00 77.75 96 SER A N 1
ATOM 771 C CA . SER A 1 96 ? 11.897 -1.321 -15.401 1.00 77.75 96 SER A CA 1
ATOM 772 C C . SER A 1 96 ? 11.549 -2.732 -14.927 1.00 77.75 96 SER A C 1
ATOM 774 O O . SER A 1 96 ? 12.360 -3.387 -14.279 1.00 77.75 96 SER A O 1
ATOM 776 N N . TRP A 1 97 ? 10.339 -3.196 -15.253 1.00 79.31 97 TRP A N 1
ATOM 777 C CA . TRP A 1 97 ? 9.796 -4.477 -14.828 1.00 79.31 97 TRP A CA 1
ATOM 778 C C . TRP A 1 97 ? 9.144 -5.169 -16.019 1.00 79.31 97 TRP A C 1
ATOM 780 O O . TRP A 1 97 ? 8.290 -4.594 -16.694 1.00 79.31 97 TRP A O 1
ATOM 790 N N . GLU A 1 98 ? 9.511 -6.427 -16.241 1.00 75.38 98 GLU A N 1
ATOM 791 C CA . GLU A 1 98 ? 8.810 -7.310 -17.164 1.00 75.38 98 GLU A CA 1
ATOM 792 C C . GLU A 1 98 ? 8.059 -8.377 -16.362 1.00 75.38 98 GLU A C 1
ATOM 794 O O . GLU A 1 98 ? 8.609 -8.927 -15.400 1.00 75.38 98 GLU A O 1
ATOM 799 N N . PRO A 1 99 ? 6.805 -8.697 -16.722 1.00 77.69 99 PRO A N 1
ATOM 800 C CA . PRO A 1 99 ? 6.079 -9.784 -16.089 1.00 77.69 99 PRO A CA 1
ATOM 801 C C . PRO A 1 99 ? 6.777 -11.114 -16.396 1.00 77.69 99 PRO A C 1
ATOM 803 O O . PRO A 1 99 ? 6.670 -11.667 -17.491 1.00 77.69 99 PRO A O 1
ATOM 806 N N . ALA A 1 100 ? 7.510 -11.629 -15.412 1.00 80.75 100 ALA A N 1
ATOM 807 C CA . ALA A 1 100 ? 8.212 -12.893 -15.528 1.00 80.75 100 ALA A CA 1
ATOM 808 C C . ALA A 1 100 ? 7.231 -14.064 -15.398 1.00 80.75 100 ALA A C 1
ATOM 810 O O . ALA A 1 100 ? 6.512 -14.200 -14.406 1.00 80.75 100 ALA A O 1
ATOM 811 N N . VAL A 1 101 ? 7.232 -14.947 -16.395 1.00 80.06 101 VAL A N 1
ATOM 812 C CA . VAL A 1 101 ? 6.508 -16.217 -16.313 1.00 80.06 101 VAL A CA 1
ATOM 813 C C . VAL A 1 101 ? 7.275 -17.154 -15.385 1.00 80.06 101 VAL A C 1
ATOM 815 O O . VAL A 1 101 ? 8.505 -17.226 -15.432 1.00 80.06 101 VAL A O 1
ATOM 818 N N . LEU A 1 102 ? 6.549 -17.888 -14.539 1.00 82.88 102 LEU A N 1
ATOM 819 C CA . LEU A 1 102 ? 7.145 -18.904 -13.680 1.00 82.88 102 LEU A CA 1
ATOM 820 C C . LEU A 1 102 ? 7.939 -19.897 -14.549 1.00 82.88 102 LEU A C 1
ATOM 822 O O . LEU A 1 102 ? 7.359 -20.486 -15.467 1.00 82.88 102 LEU A O 1
ATOM 826 N N . PRO A 1 103 ? 9.242 -20.107 -14.283 1.00 82.94 103 PRO A N 1
ATOM 827 C CA . PRO A 1 103 ? 10.036 -21.029 -15.074 1.00 82.94 103 PRO A CA 1
ATOM 828 C C . PRO A 1 103 ? 9.425 -22.433 -15.054 1.00 82.94 103 PRO A C 1
ATOM 830 O O . PRO A 1 103 ? 8.919 -22.862 -14.006 1.00 82.94 103 PRO A O 1
ATOM 833 N N . PRO A 1 104 ? 9.504 -23.175 -16.173 1.00 79.75 104 PRO A N 1
ATOM 834 C CA . PRO A 1 104 ? 9.009 -24.540 -16.217 1.00 79.75 104 PRO A CA 1
ATOM 835 C C . PRO A 1 104 ? 9.649 -25.365 -15.090 1.00 79.75 104 PRO A C 1
ATOM 837 O O . PRO A 1 104 ? 10.846 -25.260 -14.821 1.00 79.75 104 PRO A O 1
ATOM 840 N N . HIS A 1 105 ? 8.822 -26.164 -14.411 1.00 80.62 105 HIS A N 1
ATOM 841 C CA . HIS A 1 105 ? 9.171 -27.016 -13.261 1.00 80.62 105 HIS A CA 1
ATOM 842 C C . HIS A 1 105 ? 9.422 -26.319 -11.915 1.00 80.62 105 HIS A C 1
ATOM 844 O O . HIS A 1 105 ? 9.788 -26.995 -10.950 1.00 80.62 105 HIS A O 1
ATOM 850 N N . LYS A 1 106 ? 9.173 -25.011 -11.786 1.00 80.50 106 LYS A N 1
ATOM 851 C CA . LYS A 1 106 ? 9.150 -24.350 -10.472 1.00 80.50 106 LYS A CA 1
ATOM 852 C C . LYS A 1 106 ? 7.723 -24.225 -9.946 1.00 80.50 106 LYS A C 1
ATOM 854 O O . LYS A 1 106 ? 6.776 -24.113 -10.714 1.00 80.50 106 LYS A O 1
ATOM 859 N N . LYS A 1 107 ? 7.570 -24.290 -8.621 1.00 80.50 107 LYS A N 1
ATOM 860 C CA . LYS A 1 107 ? 6.293 -24.056 -7.934 1.00 80.50 107 LYS A CA 1
ATOM 861 C C . LYS A 1 107 ? 6.251 -22.605 -7.473 1.00 80.50 107 LYS A C 1
ATOM 863 O O . LYS A 1 107 ? 7.251 -22.109 -6.958 1.00 80.50 107 LYS A O 1
ATOM 868 N N . ALA A 1 108 ? 5.108 -21.949 -7.653 1.00 79.19 108 ALA A N 1
ATOM 869 C CA . ALA A 1 108 ? 4.865 -20.659 -7.026 1.00 79.19 108 ALA A CA 1
ATOM 870 C C . ALA A 1 108 ? 4.877 -20.846 -5.503 1.00 79.19 108 ALA A C 1
ATOM 872 O O . ALA A 1 108 ? 4.318 -21.822 -4.991 1.00 79.19 108 ALA A O 1
ATOM 873 N N . ILE A 1 109 ? 5.551 -19.943 -4.798 1.00 78.19 109 ILE A N 1
ATOM 874 C CA . ILE A 1 109 ? 5.493 -19.899 -3.338 1.00 78.19 109 ILE A CA 1
ATOM 875 C C . ILE A 1 109 ? 4.108 -19.354 -2.983 1.00 78.19 109 ILE A C 1
ATOM 877 O O . ILE A 1 109 ? 3.669 -18.368 -3.575 1.00 78.19 109 ILE A O 1
ATOM 881 N N . LYS A 1 110 ? 3.414 -20.060 -2.094 1.00 53.69 110 LYS A N 1
ATOM 882 C CA . LYS A 1 110 ? 2.073 -19.724 -1.619 1.00 53.69 110 LYS A CA 1
ATOM 883 C C . LYS A 1 110 ? 2.157 -19.096 -0.238 1.00 53.69 110 LYS A C 1
ATOM 885 O O . LYS A 1 110 ? 3.024 -19.561 0.536 1.00 53.69 110 LYS A O 1
#

Solvent-accessible surface area (backbone atoms only — not comparable to full-atom values): 7818 Å² total; per-residue (Å²): 142,82,79,92,84,83,90,88,87,90,85,88,82,80,88,84,85,81,89,73,85,82,80,86,83,85,79,87,82,61,82,70,82,79,58,77,82,82,74,86,76,69,78,66,82,70,81,65,54,64,66,54,50,53,50,52,51,54,47,61,74,73,46,80,62,91,43,72,70,51,33,61,73,40,96,60,18,68,59,48,53,48,52,53,50,52,52,55,47,50,37,58,75,66,62,75,65,74,92,76,73,81,56,90,94,62,77,82,88,128

Secondary structure (DSSP, 8-state):
------------------------------GGGGSPP-------TTTTTHHHHHHHHHHHHHSPPSSHHHHHHSTTHHHHHHHHHHHHHHHHHTT----PPPPTTPPPP-

Radius of gyration: 38.9 Å; Cα contacts (8 Å, |Δi|>4): 17; chains: 1; bounding box: 83×42×86 Å

Organism: Trichinella britovi (NCBI:txid45882)

Mean predicted aligned error: 20.15 Å

Foldseek 3Di:
DDDDDDDDDDDDDDDDDDDDDDDDDDDPPDVVVPDDPDPPCPPPPPPCPDPVVVVVVVCVVVDDDPDLVRCCPDPCVVVVVVVVVVVVVVCVVVVVDDPDDDPPPDDDDD

pLDDT: mean 71.31, std 17.09, range [37.16, 94.44]